Protein AF-A0A3A8YRP5-F1 (afdb_monomer)

Secondary structure (DSSP, 8-state):
--TT--PPPPPPPGGGHHHHHHHHHHHHHTTT--HHHHHHHHHHHHHTTEEE-TT----HHHHTS--SSPEEE-HHHHHHHHHHHHHHTT--EEEEE-SS-EEEEEEETTEEEEE-HHHHHHHTS-TTSSBS--TT---S-HHHHHHHHHHHSTTTT-

Foldseek 3Di:
DPPDDDDDDDDDPPLCPQLLVLCVVVLVVCPPPALLVQLVSLLVVLLFAAAEDPPDDDASSRSSDDDPGHHYHHQVRVQRNSQSSCVSNVWLKDWFADPRHIFMWTQHPLATFTARSNVCSVVVHRPRRRHPDDPPTDGPCVVVVVVSCCVRPNPRVD

Nearest PDB structures (foldseek):
  6g49-assembly1_A  TM=7.118E-01  e=5.503E-03  Pseudomonas aeruginosa PAO1
  6g4h-assembly1_A  TM=7.303E-01  e=1.863E-02  Pseudomonas aeruginosa PAO1
  8ig0-assembly2_C  TM=5.145E-01  e=1.374E-02  Homo sapiens
  3re2-assembly1_A  TM=5.986E-01  e=3.873E-02  Nematostella vectensis
  3ros-assembly1_A-2  TM=1.841E-01  e=8.292E+00  Lactobacillus acidophilus

Sequence (158 aa):
QYLDYFAVSAEMPENYQEPFDFIQPTIQAADGMTDREKVEYLNDYLCTLLAYKKGKTAGVTRTFAQHSGELQAACGSYARAFKFLCGAADIPCFTVSTDNHTWNMVYVDGQWLHVDVSLNDLTGSHSMLLQETYPNHPDRAPEQTAFLKELFVPGSTK

Mean predicted aligned error: 4.4 Å

Structure (mmCIF, N/CA/C/O backbone):
data_AF-A0A3A8YRP5-F1
#
_entry.id   AF-A0A3A8YRP5-F1
#
loop_
_atom_site.group_PDB
_atom_site.id
_atom_site.type_symbol
_atom_site.label_atom_id
_atom_site.label_alt_id
_atom_site.label_comp_id
_atom_site.label_asym_id
_atom_site.label_entity_id
_atom_site.label_seq_id
_atom_site.pdbx_PDB_ins_code
_atom_site.Cartn_x
_atom_site.Cartn_y
_atom_site.Cartn_z
_atom_site.occupancy
_atom_site.B_iso_or_equiv
_atom_site.auth_seq_id
_atom_site.auth_comp_id
_atom_site.auth_asym_id
_atom_site.auth_atom_id
_atom_site.pdbx_PDB_model_num
ATOM 1 N N . GLN A 1 1 ? 18.516 -29.007 -10.859 1.00 50.97 1 GLN A N 1
ATOM 2 C CA . GLN A 1 1 ? 17.734 -29.439 -9.682 1.00 50.97 1 GLN A CA 1
ATOM 3 C C . GLN A 1 1 ? 18.563 -29.116 -8.459 1.00 50.97 1 GLN A C 1
ATOM 5 O O . GLN A 1 1 ? 19.626 -29.698 -8.296 1.00 50.97 1 GLN A O 1
ATOM 10 N N . TYR A 1 2 ? 18.140 -28.132 -7.672 1.00 61.91 2 TYR A N 1
ATOM 11 C CA . TYR A 1 2 ? 18.758 -27.855 -6.382 1.00 61.91 2 TYR A CA 1
ATOM 12 C C . TYR A 1 2 ? 18.062 -28.752 -5.362 1.00 61.91 2 TYR A C 1
ATOM 14 O O . TYR A 1 2 ? 16.881 -28.559 -5.100 1.00 61.91 2 TYR A O 1
ATOM 22 N N . LEU A 1 3 ? 18.757 -29.791 -4.900 1.00 63.31 3 LEU A N 1
ATOM 23 C CA . LEU A 1 3 ? 18.153 -30.887 -4.134 1.00 63.31 3 LEU A CA 1
ATOM 24 C C . LEU A 1 3 ? 17.706 -30.465 -2.721 1.00 63.31 3 LEU A C 1
ATOM 26 O O . LEU A 1 3 ? 16.798 -31.088 -2.188 1.00 63.31 3 LEU A O 1
ATOM 30 N N . ASP A 1 4 ? 18.259 -29.369 -2.182 1.00 64.06 4 ASP A N 1
ATOM 31 C CA . ASP A 1 4 ? 18.128 -29.007 -0.761 1.00 64.06 4 ASP A CA 1
ATOM 32 C C . ASP A 1 4 ? 17.766 -27.528 -0.500 1.00 64.06 4 ASP A C 1
ATOM 34 O O . ASP A 1 4 ? 18.019 -27.009 0.586 1.00 64.06 4 ASP A O 1
ATOM 38 N N . TYR A 1 5 ? 17.194 -26.806 -1.471 1.00 61.59 5 TYR A N 1
ATOM 39 C CA . TYR A 1 5 ? 16.701 -25.445 -1.209 1.00 61.59 5 TYR A CA 1
ATOM 40 C C . TYR A 1 5 ? 15.243 -25.471 -0.747 1.00 61.59 5 TYR A C 1
ATOM 42 O O . TYR A 1 5 ? 14.354 -25.886 -1.487 1.00 61.59 5 TYR A O 1
ATOM 50 N N . PHE A 1 6 ? 14.999 -24.961 0.458 1.00 58.81 6 PHE A N 1
ATOM 51 C CA . PHE A 1 6 ? 13.671 -24.666 0.988 1.00 58.81 6 PHE A CA 1
ATOM 52 C C . PHE A 1 6 ? 13.609 -23.188 1.385 1.00 58.81 6 PHE A C 1
ATOM 54 O O . PHE A 1 6 ? 14.493 -22.675 2.071 1.00 58.81 6 PHE A O 1
ATOM 61 N N . ALA A 1 7 ? 12.573 -22.488 0.924 1.00 65.31 7 ALA A N 1
ATOM 62 C CA . ALA A 1 7 ? 12.255 -21.147 1.396 1.00 65.31 7 ALA A CA 1
ATOM 63 C C . ALA A 1 7 ? 11.403 -21.282 2.662 1.00 65.31 7 ALA A C 1
ATOM 65 O O . ALA A 1 7 ? 10.368 -21.945 2.644 1.00 65.31 7 ALA A O 1
ATOM 66 N N . VAL A 1 8 ? 11.853 -20.683 3.763 1.00 59.06 8 VAL A N 1
ATOM 67 C CA . VAL A 1 8 ? 11.116 -20.668 5.031 1.00 59.06 8 VAL A CA 1
ATOM 68 C C . VAL A 1 8 ? 10.359 -19.347 5.119 1.00 59.06 8 VAL A C 1
ATOM 70 O O . VAL A 1 8 ? 10.954 -18.284 4.933 1.00 59.06 8 VAL A O 1
ATOM 73 N N . SER A 1 9 ? 9.057 -19.396 5.398 1.00 58.81 9 SER A N 1
ATOM 74 C CA . SER A 1 9 ? 8.303 -18.201 5.775 1.00 58.81 9 SER A CA 1
ATOM 75 C C . SER A 1 9 ? 8.800 -17.724 7.137 1.00 58.81 9 SER A C 1
ATOM 77 O O . SER A 1 9 ? 8.774 -18.490 8.100 1.00 58.81 9 SER A O 1
ATOM 79 N N . ALA A 1 10 ? 9.255 -16.477 7.235 1.00 65.44 10 ALA A N 1
ATOM 80 C CA . ALA A 1 10 ? 9.517 -15.884 8.540 1.00 65.44 10 ALA A CA 1
ATOM 81 C C . ALA A 1 10 ? 8.189 -15.783 9.306 1.00 65.44 10 ALA A C 1
ATOM 83 O O . ALA A 1 10 ? 7.212 -15.264 8.763 1.00 65.44 10 ALA A O 1
ATOM 84 N N . GLU A 1 11 ? 8.152 -16.286 10.540 1.00 66.94 11 GLU A N 1
ATOM 85 C CA . GLU A 1 11 ? 7.021 -16.049 11.437 1.00 66.94 11 GLU A CA 1
ATOM 86 C C . GLU A 1 11 ? 6.823 -14.542 11.629 1.00 66.94 11 GLU A C 1
ATOM 88 O O . GLU A 1 11 ? 7.786 -13.762 11.636 1.00 66.94 11 GLU A O 1
ATOM 93 N N . MET A 1 12 ? 5.562 -14.124 11.762 1.00 70.75 12 MET A N 1
ATOM 94 C CA . MET A 1 12 ? 5.248 -12.743 12.100 1.00 70.75 12 MET A CA 1
ATOM 95 C C . MET A 1 12 ? 5.932 -12.406 13.436 1.00 70.75 12 MET A C 1
ATOM 97 O O . MET A 1 12 ? 5.730 -13.130 14.410 1.00 70.75 12 MET A O 1
ATOM 101 N N . PRO A 1 13 ? 6.736 -11.330 13.511 1.00 76.56 13 PRO A N 1
ATOM 102 C CA . PRO A 1 13 ? 7.362 -10.929 14.765 1.00 76.56 13 PRO A CA 1
ATOM 103 C C . PRO A 1 13 ? 6.318 -10.728 15.874 1.00 76.56 13 PRO A C 1
ATOM 105 O O . PRO A 1 13 ? 5.270 -10.140 15.615 1.00 76.56 13 PRO A O 1
ATOM 108 N N . GLU A 1 14 ? 6.607 -11.143 17.114 1.00 70.06 14 GLU A N 1
ATOM 109 C CA . GLU A 1 14 ? 5.658 -11.032 18.244 1.00 70.06 14 GLU A CA 1
ATOM 110 C C . GLU A 1 14 ? 5.103 -9.607 18.424 1.00 70.06 14 GLU A C 1
ATOM 112 O O . GLU A 1 14 ? 3.933 -9.415 18.747 1.00 70.06 14 GLU A O 1
ATOM 117 N N . ASN A 1 15 ? 5.910 -8.580 18.138 1.00 82.38 15 ASN A N 1
ATOM 118 C CA . ASN A 1 15 ? 5.500 -7.179 18.246 1.00 82.38 15 ASN A CA 1
ATOM 119 C C . ASN A 1 15 ? 4.488 -6.726 17.176 1.00 82.38 15 ASN A C 1
ATOM 121 O O . ASN A 1 15 ? 4.093 -5.560 17.184 1.00 82.38 15 ASN A O 1
ATOM 125 N N . TYR A 1 16 ? 4.109 -7.588 16.229 1.00 88.19 16 TYR A N 1
ATOM 126 C CA . TYR A 1 16 ? 3.099 -7.304 15.206 1.00 88.19 16 TYR A CA 1
ATOM 127 C C . TYR A 1 16 ? 1.724 -7.890 15.539 1.00 88.19 16 TYR A C 1
ATOM 129 O O . TYR A 1 16 ? 0.769 -7.541 14.850 1.00 88.19 16 TYR A O 1
ATOM 137 N N . GLN A 1 17 ? 1.591 -8.676 16.614 1.00 92.06 17 GLN A N 1
ATOM 138 C CA . GLN A 1 17 ? 0.294 -9.216 17.025 1.00 92.06 17 GLN A CA 1
ATOM 139 C C . GLN A 1 17 ? -0.702 -8.107 17.394 1.00 92.06 17 GLN A C 1
ATOM 141 O O . GLN A 1 17 ? -1.792 -8.067 16.841 1.00 92.06 17 GLN A O 1
ATOM 146 N N . GLU A 1 18 ? -0.316 -7.152 18.248 1.00 94.50 18 GLU A N 1
ATOM 147 C CA . GLU A 1 18 ? -1.205 -6.045 18.641 1.00 94.50 18 GLU A CA 1
ATOM 148 C C . GLU A 1 18 ? -1.661 -5.187 17.438 1.00 94.50 18 GLU A C 1
ATOM 150 O O . GLU A 1 18 ? -2.863 -4.951 17.299 1.00 94.50 18 GLU A O 1
ATOM 155 N N . PRO A 1 19 ? -0.766 -4.756 16.519 1.00 96.12 19 PRO A N 1
ATOM 156 C CA . PRO A 1 19 ? -1.172 -4.112 15.268 1.00 96.12 19 PRO A CA 1
ATOM 157 C C . PRO A 1 19 ? -2.097 -4.957 14.403 1.00 96.12 19 PRO A C 1
ATOM 159 O O . PRO A 1 19 ? -3.019 -4.418 13.798 1.00 96.12 19 PRO A O 1
ATOM 162 N N . PHE A 1 20 ? -1.830 -6.262 14.310 1.00 95.69 20 PHE A N 1
ATOM 163 C CA . PHE A 1 20 ? -2.633 -7.183 13.517 1.00 95.69 20 PHE A CA 1
ATOM 164 C C . PHE A 1 20 ? -4.051 -7.296 14.078 1.00 95.69 20 PHE A C 1
ATOM 166 O O . PHE A 1 20 ? -5.010 -7.185 13.318 1.00 95.69 20 PHE A O 1
ATOM 173 N N . ASP A 1 21 ? -4.181 -7.431 15.399 1.00 96.12 21 ASP A N 1
ATOM 174 C CA . ASP A 1 21 ? -5.461 -7.469 16.107 1.00 96.12 21 ASP A CA 1
ATOM 175 C C . ASP A 1 21 ? -6.230 -6.152 15.931 1.00 96.12 21 ASP A C 1
ATOM 177 O O . ASP A 1 21 ? -7.434 -6.157 15.671 1.00 96.12 21 ASP A O 1
ATOM 181 N N . PHE A 1 22 ? -5.530 -5.013 16.007 1.00 97.44 22 PHE A N 1
ATOM 182 C CA . PHE A 1 22 ? -6.122 -3.685 15.827 1.00 97.44 22 PHE A CA 1
ATOM 183 C C . PHE A 1 22 ? -6.773 -3.505 14.450 1.00 97.44 22 PHE A C 1
ATOM 185 O O . PHE A 1 22 ? -7.842 -2.901 14.359 1.00 97.44 22 PHE A O 1
ATOM 192 N N . ILE A 1 23 ? -6.150 -4.016 13.382 1.00 97.88 23 ILE A N 1
ATOM 193 C CA . ILE A 1 23 ? -6.673 -3.862 12.016 1.00 97.88 23 ILE A CA 1
ATOM 194 C C . ILE A 1 23 ? -7.746 -4.893 11.652 1.00 97.88 23 ILE A C 1
ATOM 196 O O . ILE A 1 23 ? -8.394 -4.715 10.623 1.00 97.88 23 ILE A O 1
ATOM 200 N N . GLN A 1 24 ? -7.979 -5.938 12.461 1.00 98.06 24 GLN A N 1
ATOM 201 C CA . GLN A 1 24 ? -8.934 -7.005 12.117 1.00 98.06 24 GLN A CA 1
ATOM 202 C C . GLN A 1 24 ? -10.328 -6.496 11.723 1.00 98.06 24 GLN A C 1
ATOM 204 O O . GLN A 1 24 ? -10.839 -6.975 10.713 1.00 98.06 24 GLN A O 1
ATOM 209 N N . PRO A 1 25 ? -10.948 -5.518 12.415 1.00 98.25 25 PRO A N 1
ATOM 210 C CA . PRO A 1 25 ? -12.256 -5.009 12.003 1.00 98.25 25 PRO A CA 1
ATOM 211 C C . PRO A 1 25 ? -12.235 -4.368 10.610 1.00 98.25 25 PRO A C 1
ATOM 213 O O . PRO A 1 25 ? -13.183 -4.527 9.847 1.00 98.25 25 PRO A O 1
ATOM 216 N N . THR A 1 26 ? -11.149 -3.671 10.261 1.00 98.12 26 THR A N 1
ATOM 217 C CA . THR A 1 26 ? -10.952 -3.093 8.925 1.00 98.12 26 THR A CA 1
ATOM 218 C C . THR A 1 26 ? -10.771 -4.189 7.879 1.00 98.12 26 THR A C 1
ATOM 220 O O . THR A 1 26 ? -11.369 -4.115 6.812 1.00 98.12 26 THR A O 1
ATOM 223 N N . ILE A 1 27 ? -9.985 -5.226 8.182 1.00 98.12 27 ILE A N 1
ATOM 224 C CA . ILE A 1 27 ? -9.784 -6.360 7.269 1.00 98.12 27 ILE A CA 1
ATOM 225 C C . ILE A 1 27 ? -11.105 -7.104 7.027 1.00 98.12 27 ILE A C 1
ATOM 227 O O . ILE A 1 27 ? -11.457 -7.348 5.881 1.00 98.12 27 ILE A O 1
ATOM 231 N N . GLN A 1 28 ? -11.888 -7.357 8.077 1.00 97.81 28 GLN A N 1
ATOM 232 C CA . GLN A 1 28 ? -13.211 -7.985 7.980 1.00 97.81 28 GLN A CA 1
ATOM 233 C C . GLN A 1 28 ? -14.223 -7.119 7.220 1.00 97.81 28 GLN A C 1
ATOM 235 O O . GLN A 1 28 ? -15.064 -7.633 6.491 1.00 97.81 28 GLN A O 1
ATOM 240 N N . ALA A 1 29 ? -14.158 -5.791 7.354 1.00 97.81 29 ALA A N 1
ATOM 241 C CA . ALA A 1 29 ? -15.019 -4.889 6.586 1.00 97.81 29 ALA A CA 1
ATOM 242 C C . ALA A 1 29 ? -14.742 -4.947 5.073 1.00 97.81 29 ALA A C 1
ATOM 244 O O . ALA A 1 29 ? -15.617 -4.599 4.281 1.00 97.81 29 ALA A O 1
ATOM 245 N N . ALA A 1 30 ? -13.548 -5.398 4.684 1.00 96.38 30 ALA A N 1
ATOM 246 C CA . ALA A 1 30 ? -13.159 -5.638 3.304 1.00 96.38 30 ALA A CA 1
ATOM 247 C C . ALA A 1 30 ? -13.498 -7.063 2.808 1.00 96.38 30 ALA A C 1
ATOM 249 O O . ALA A 1 30 ? -13.187 -7.411 1.664 1.00 96.38 30 ALA A O 1
ATOM 250 N N . ASP A 1 31 ? -14.158 -7.893 3.625 1.00 94.06 31 ASP A N 1
ATOM 251 C CA . ASP A 1 31 ? -14.605 -9.221 3.208 1.00 94.06 31 ASP A CA 1
ATOM 252 C C . ASP A 1 31 ? -15.638 -9.124 2.075 1.00 94.06 31 ASP A C 1
ATOM 254 O O . ASP A 1 31 ? -16.609 -8.370 2.129 1.00 94.06 31 ASP A O 1
ATOM 258 N N . GLY A 1 32 ? -15.432 -9.920 1.025 1.00 94.38 32 GLY A N 1
ATOM 259 C CA . GLY A 1 32 ? -16.287 -9.926 -0.166 1.00 94.38 32 GLY A CA 1
ATOM 260 C C . GLY A 1 32 ? -15.971 -8.837 -1.196 1.00 94.38 32 GLY A C 1
ATOM 261 O O . GLY A 1 32 ? -16.530 -8.891 -2.290 1.00 94.38 32 GLY A O 1
ATOM 262 N N . MET A 1 33 ? -15.058 -7.907 -0.894 1.00 98.06 33 MET A N 1
ATOM 263 C CA . MET A 1 33 ? -14.490 -6.992 -1.886 1.00 98.06 33 MET A CA 1
ATOM 264 C C . MET A 1 33 ? -13.540 -7.733 -2.836 1.00 98.06 33 MET A C 1
ATOM 266 O O . MET A 1 33 ? -12.834 -8.667 -2.441 1.00 98.06 33 MET A O 1
ATOM 270 N N . THR A 1 34 ? -13.483 -7.284 -4.087 1.00 98.25 34 THR A N 1
ATOM 271 C CA . THR A 1 34 ? -12.422 -7.651 -5.034 1.00 98.25 34 THR A CA 1
ATOM 272 C C . THR A 1 34 ? -11.069 -7.109 -4.570 1.00 98.25 34 THR A C 1
ATOM 274 O O . THR A 1 34 ? -11.009 -6.131 -3.829 1.00 98.25 34 THR A O 1
ATOM 277 N N . ASP A 1 35 ? -9.956 -7.688 -5.030 1.00 98.12 35 ASP A N 1
ATOM 278 C CA . ASP A 1 35 ? -8.615 -7.224 -4.632 1.00 98.12 35 ASP A CA 1
ATOM 279 C C . ASP A 1 35 ? -8.378 -5.740 -4.959 1.00 98.12 35 ASP A C 1
ATOM 281 O O . ASP A 1 35 ? -7.726 -5.027 -4.196 1.00 98.12 35 ASP A O 1
ATOM 285 N N . ARG A 1 36 ? -8.970 -5.249 -6.055 1.00 98.50 36 ARG A N 1
ATOM 286 C CA . ARG A 1 36 ? -8.988 -3.826 -6.411 1.00 98.50 36 ARG A CA 1
ATOM 287 C C . ARG A 1 36 ? -9.697 -2.985 -5.354 1.00 98.50 36 ARG A C 1
ATOM 289 O O . ARG A 1 36 ? -9.096 -2.058 -4.820 1.00 98.50 36 ARG A O 1
ATOM 296 N N . GLU A 1 37 ? -10.936 -3.336 -5.024 1.00 98.56 37 GLU A N 1
ATOM 297 C CA . GLU A 1 37 ? -11.730 -2.633 -4.010 1.00 98.56 37 GLU A CA 1
ATOM 298 C C . GLU A 1 37 ? -11.050 -2.674 -2.635 1.00 98.56 37 GLU A C 1
ATOM 300 O O . GLU A 1 37 ? -11.024 -1.665 -1.935 1.00 98.56 37 GLU A O 1
ATOM 305 N N . LYS A 1 38 ? -10.415 -3.798 -2.273 1.00 98.69 38 LYS A N 1
ATOM 306 C CA . LYS A 1 38 ? -9.617 -3.896 -1.045 1.00 98.69 38 LYS A CA 1
ATOM 307 C C . LYS A 1 38 ? -8.456 -2.903 -1.049 1.00 98.69 38 LYS A C 1
ATOM 309 O O . LYS A 1 38 ? -8.256 -2.206 -0.061 1.00 98.69 38 LYS A O 1
ATOM 314 N N . VAL A 1 39 ? -7.681 -2.814 -2.135 1.00 98.69 39 VAL A N 1
ATOM 315 C CA . VAL A 1 39 ? -6.562 -1.857 -2.231 1.00 98.69 39 VAL A CA 1
ATOM 316 C C . VAL A 1 39 ? -7.047 -0.414 -2.091 1.00 98.69 39 VAL A C 1
ATOM 318 O O . VAL A 1 39 ? -6.430 0.359 -1.356 1.00 98.69 39 VAL A O 1
ATOM 321 N N . GLU A 1 40 ? -8.145 -0.060 -2.759 1.00 98.62 40 GLU A N 1
ATOM 322 C CA . GLU A 1 40 ? -8.747 1.275 -2.680 1.00 98.62 40 GLU A CA 1
ATOM 323 C C . GLU A 1 40 ? -9.217 1.584 -1.249 1.00 98.62 40 GLU A C 1
ATOM 325 O O . GLU A 1 40 ? -8.821 2.594 -0.663 1.00 98.62 40 GLU A O 1
ATOM 330 N N . TYR A 1 41 ? -9.953 0.658 -0.633 1.00 98.69 41 TYR A N 1
ATOM 331 C CA . TYR A 1 41 ? -10.433 0.781 0.741 1.00 98.69 41 TYR A CA 1
ATOM 332 C C . TYR A 1 41 ? -9.294 0.915 1.763 1.00 98.69 41 TYR A C 1
ATOM 334 O O . TYR A 1 41 ? -9.344 1.767 2.651 1.00 98.69 41 TYR A O 1
ATOM 342 N N . LEU A 1 42 ? -8.238 0.103 1.640 1.00 98.75 42 LEU A N 1
ATOM 343 C CA . LEU A 1 42 ? -7.094 0.125 2.555 1.00 98.75 42 LEU A CA 1
ATOM 344 C C . LEU A 1 42 ? -6.224 1.379 2.382 1.00 98.75 42 LEU A C 1
ATOM 346 O O . LEU A 1 42 ? -5.659 1.862 3.367 1.00 98.75 42 LEU A O 1
ATOM 350 N N . ASN A 1 43 ? -6.116 1.912 1.158 1.00 98.69 43 ASN A N 1
ATOM 351 C CA . ASN A 1 43 ? -5.493 3.213 0.903 1.00 98.69 43 ASN A CA 1
ATOM 352 C C . ASN A 1 43 ? -6.234 4.302 1.684 1.00 98.69 43 ASN A C 1
ATOM 354 O O . ASN A 1 43 ? -5.617 5.022 2.469 1.00 98.69 43 ASN A O 1
ATOM 358 N N . ASP A 1 44 ? -7.554 4.370 1.513 1.00 98.50 44 ASP A N 1
ATOM 359 C CA . ASP A 1 44 ? -8.385 5.400 2.135 1.00 98.50 44 ASP A CA 1
ATOM 360 C C . ASP A 1 44 ? -8.389 5.275 3.655 1.00 98.50 44 ASP A C 1
ATOM 362 O O . ASP A 1 44 ? -8.201 6.267 4.358 1.00 98.50 44 ASP A O 1
ATOM 366 N N . TYR A 1 45 ? -8.497 4.048 4.172 1.00 98.50 45 TYR A N 1
ATOM 367 C CA . TYR A 1 45 ? -8.369 3.771 5.599 1.00 98.50 45 TYR A CA 1
ATOM 368 C C . TYR A 1 45 ? -7.050 4.307 6.167 1.00 98.50 45 TYR A C 1
ATOM 370 O O . TYR A 1 45 ? -7.052 4.983 7.196 1.00 98.50 45 TYR A O 1
ATOM 378 N N . LEU A 1 46 ? -5.919 4.060 5.500 1.00 98.44 46 LEU A N 1
ATOM 379 C CA . LEU A 1 46 ? -4.624 4.530 5.985 1.00 98.44 46 LEU A CA 1
ATOM 380 C C . LEU A 1 46 ? -4.511 6.065 5.970 1.00 98.44 46 LEU A C 1
ATOM 382 O O . LEU A 1 46 ? -3.922 6.624 6.899 1.00 98.44 46 LEU A O 1
ATOM 386 N N . CYS A 1 47 ? -5.115 6.743 4.989 1.00 98.06 47 CYS A N 1
ATOM 387 C CA . CYS A 1 47 ? -5.214 8.208 4.961 1.00 98.06 47 CYS A CA 1
ATOM 388 C C . CYS A 1 47 ? -6.040 8.774 6.131 1.00 98.06 47 CYS A C 1
ATOM 390 O O . CYS A 1 47 ? -5.850 9.923 6.499 1.00 98.06 47 CYS A O 1
ATOM 392 N N . THR A 1 48 ? -6.906 7.984 6.778 1.00 97.50 48 THR A N 1
ATOM 393 C CA . THR A 1 48 ? -7.601 8.436 8.003 1.00 97.50 48 THR A CA 1
ATOM 394 C C . THR A 1 48 ? -6.740 8.358 9.268 1.00 97.50 48 THR A C 1
ATOM 396 O O . THR A 1 48 ? -7.085 8.941 10.296 1.00 97.50 48 THR A O 1
ATOM 399 N N . LEU A 1 49 ? -5.629 7.613 9.228 1.00 97.88 49 LEU A N 1
ATOM 400 C CA . LEU A 1 49 ? -4.756 7.385 10.384 1.00 97.88 49 LEU A CA 1
ATOM 401 C C . LEU A 1 49 ? -3.490 8.238 10.358 1.00 97.88 49 LEU A C 1
ATOM 403 O O . LEU A 1 49 ? -2.881 8.470 11.408 1.00 97.88 49 LEU A O 1
ATOM 407 N N . LEU A 1 50 ? -3.049 8.654 9.174 1.00 98.12 50 LEU A N 1
ATOM 408 C CA . LEU A 1 50 ? -1.784 9.339 8.962 1.00 98.12 50 LEU A CA 1
ATOM 409 C C . LEU A 1 50 ? -1.999 10.653 8.213 1.00 98.12 50 LEU A C 1
ATOM 411 O O . LEU A 1 50 ? -2.853 10.732 7.346 1.00 98.12 50 LEU A O 1
ATOM 415 N N . ALA A 1 51 ? -1.148 11.635 8.507 1.00 98.19 51 ALA A N 1
ATOM 416 C CA . ALA A 1 51 ? -1.066 12.891 7.769 1.00 98.19 51 ALA A CA 1
ATOM 417 C C . ALA A 1 51 ? 0.343 13.082 7.205 1.00 98.19 51 ALA A C 1
ATOM 419 O O . ALA A 1 51 ? 1.335 13.081 7.959 1.00 98.19 51 ALA A O 1
ATOM 420 N N . TYR A 1 52 ? 0.457 13.293 5.894 1.00 97.75 52 TYR A N 1
ATOM 421 C CA . TYR A 1 52 ? 1.762 13.353 5.257 1.00 97.75 52 TYR A CA 1
ATOM 422 C C . TYR A 1 52 ? 2.582 14.539 5.770 1.00 97.75 52 TYR A C 1
ATOM 424 O O . TYR A 1 52 ? 2.204 15.711 5.688 1.00 97.75 52 TYR A O 1
ATOM 432 N N . LYS A 1 53 ? 3.781 14.240 6.273 1.00 97.06 53 LYS A N 1
ATOM 433 C CA . LYS A 1 53 ? 4.759 15.241 6.689 1.00 97.06 53 LYS A CA 1
ATOM 434 C C . LYS A 1 53 ? 6.180 14.734 6.517 1.00 97.06 53 LYS A C 1
ATOM 436 O O . LYS A 1 53 ? 6.637 13.815 7.200 1.00 97.06 53 LYS A O 1
ATOM 441 N N . LYS A 1 54 ? 6.925 15.416 5.645 1.00 94.44 54 LYS A N 1
ATOM 442 C CA . LYS A 1 54 ? 8.335 15.121 5.371 1.00 94.44 54 LYS A CA 1
ATOM 443 C C . LYS A 1 54 ? 9.161 15.066 6.665 1.00 94.44 54 LYS A C 1
ATOM 445 O O . LYS A 1 54 ? 9.051 15.935 7.529 1.00 94.44 54 LYS A O 1
ATOM 450 N N . GLY A 1 55 ? 10.007 14.042 6.780 1.00 94.19 55 GLY A N 1
ATOM 451 C CA . GLY A 1 55 ? 10.916 13.849 7.916 1.00 94.19 55 GLY A CA 1
ATOM 452 C C . GLY A 1 55 ? 10.252 13.372 9.212 1.00 94.19 55 GLY A C 1
ATOM 453 O O . GLY A 1 55 ? 10.922 13.312 10.242 1.00 94.19 55 GLY A O 1
ATOM 454 N N . LYS A 1 56 ? 8.954 13.046 9.197 1.00 96.12 56 LYS A N 1
ATOM 455 C CA . LYS A 1 56 ? 8.271 12.392 10.319 1.00 96.12 56 LYS A CA 1
ATOM 456 C C . LYS A 1 56 ? 8.140 10.893 10.078 1.00 96.12 56 LYS A C 1
ATOM 458 O O . LYS A 1 56 ? 8.126 10.441 8.939 1.00 96.12 56 LYS A O 1
ATOM 463 N N . THR A 1 57 ? 8.033 10.129 11.158 1.00 95.19 57 THR A N 1
ATOM 464 C CA . THR A 1 57 ? 7.971 8.667 11.096 1.00 95.19 57 THR A CA 1
ATOM 465 C C . THR A 1 57 ? 6.902 8.152 12.046 1.00 95.19 57 THR A C 1
ATOM 467 O O . THR A 1 57 ? 6.868 8.539 13.215 1.00 95.19 57 THR A O 1
ATOM 470 N N . ALA A 1 58 ? 6.078 7.233 11.554 1.00 95.06 58 ALA A N 1
ATOM 471 C CA . ALA A 1 58 ? 5.166 6.423 12.346 1.00 95.06 58 ALA A CA 1
ATOM 472 C C . ALA A 1 58 ? 5.380 4.953 11.957 1.00 95.06 58 ALA A C 1
ATOM 474 O O . ALA A 1 58 ? 5.177 4.562 10.814 1.00 95.06 58 ALA A O 1
ATOM 475 N N . GLY A 1 59 ? 5.871 4.137 12.892 1.00 93.81 59 GLY A N 1
ATOM 476 C CA . GLY A 1 59 ? 6.002 2.697 12.660 1.00 93.81 59 GLY A CA 1
ATOM 477 C C . GLY A 1 59 ? 4.636 2.008 12.614 1.00 93.81 59 GLY A C 1
ATOM 478 O O . GLY A 1 59 ? 3.650 2.571 13.088 1.00 93.81 59 GLY A O 1
ATOM 479 N N . VAL A 1 60 ? 4.592 0.773 12.107 1.00 94.75 60 VAL A N 1
ATOM 480 C CA . VAL A 1 60 ? 3.383 -0.077 12.071 1.00 94.75 60 VAL A CA 1
ATOM 481 C C . VAL A 1 60 ? 2.728 -0.159 13.454 1.00 94.75 60 VAL A C 1
ATOM 483 O O . VAL A 1 60 ? 1.545 0.131 13.585 1.00 94.75 60 VAL A O 1
ATOM 486 N N . THR A 1 61 ? 3.524 -0.408 14.500 1.00 94.25 61 THR A N 1
ATOM 487 C CA . THR A 1 61 ? 3.051 -0.503 15.893 1.00 94.25 61 THR A CA 1
ATOM 488 C C . THR A 1 61 ? 2.401 0.764 16.428 1.00 94.25 61 THR A C 1
ATOM 490 O O . THR A 1 61 ? 1.503 0.694 17.253 1.00 94.25 61 THR A O 1
ATOM 493 N N . ARG A 1 62 ? 2.843 1.937 15.966 1.00 95.38 62 ARG A N 1
ATOM 494 C CA . ARG A 1 62 ? 2.257 3.220 16.367 1.00 95.38 62 ARG A CA 1
ATOM 495 C C . ARG A 1 62 ? 1.050 3.586 15.505 1.00 95.38 62 ARG A C 1
ATOM 497 O O . ARG A 1 62 ? 0.133 4.224 16.000 1.00 95.38 62 ARG A O 1
ATOM 504 N N . THR A 1 63 ? 1.092 3.227 14.223 1.00 96.88 63 THR A N 1
ATOM 505 C CA . THR A 1 63 ? 0.041 3.531 13.242 1.00 96.88 63 THR A CA 1
ATOM 506 C C . THR A 1 63 ? -1.240 2.771 13.565 1.00 96.88 63 THR A C 1
ATOM 508 O O . THR A 1 63 ? -2.311 3.371 13.585 1.00 96.88 63 THR A O 1
ATOM 511 N N . PHE A 1 64 ? -1.110 1.481 13.879 1.00 97.50 64 PHE A N 1
ATOM 512 C CA . PHE A 1 64 ? -2.216 0.579 14.200 1.00 97.50 64 PHE A CA 1
ATOM 513 C C . PHE A 1 64 ? -2.339 0.378 15.710 1.00 97.50 64 PHE A C 1
ATOM 515 O O . PHE A 1 64 ? -2.241 -0.727 16.234 1.00 97.50 64 PHE A O 1
ATOM 522 N N . ALA A 1 65 ? -2.499 1.494 16.409 1.00 96.00 65 ALA A N 1
ATOM 523 C CA . ALA A 1 65 ? -2.803 1.552 17.827 1.00 96.00 65 ALA A CA 1
ATOM 524 C C . ALA A 1 65 ? -3.793 2.695 18.062 1.00 96.00 65 ALA A C 1
ATOM 526 O O . ALA A 1 65 ? -3.955 3.573 17.217 1.00 96.00 65 ALA A O 1
ATOM 527 N N . GLN A 1 66 ? -4.447 2.712 19.221 1.00 93.31 66 GLN A N 1
ATOM 528 C CA .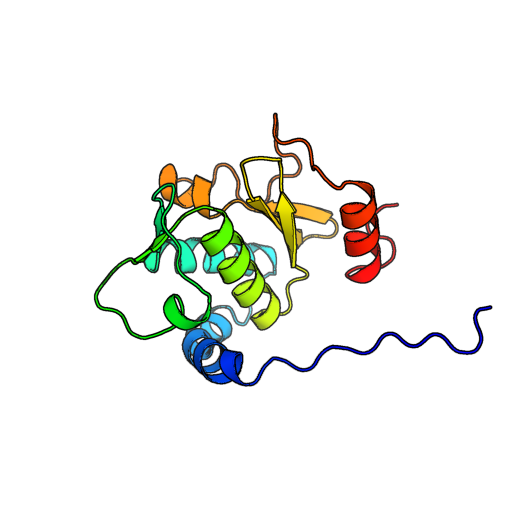 GLN A 1 66 ? -5.360 3.799 19.572 1.00 93.31 66 GLN A CA 1
ATOM 529 C C . GLN A 1 66 ? -4.607 5.138 19.669 1.00 93.31 66 GLN A C 1
ATOM 531 O O . GLN A 1 66 ? -3.653 5.276 20.439 1.00 93.31 66 GLN A O 1
ATOM 536 N N . HIS A 1 67 ? -5.056 6.140 18.913 1.00 92.88 67 HIS A N 1
ATOM 537 C CA . HIS A 1 67 ? -4.566 7.518 18.967 1.00 92.88 67 HIS A CA 1
ATOM 538 C C . HIS A 1 67 ? -5.702 8.505 18.665 1.00 92.88 67 HIS A C 1
ATOM 540 O O . HIS A 1 67 ? -6.707 8.160 18.054 1.00 92.88 67 HIS A O 1
ATOM 546 N N . SER A 1 68 ? -5.588 9.734 19.176 1.00 85.00 68 SER A N 1
ATOM 547 C CA . SER A 1 68 ? -6.678 10.723 1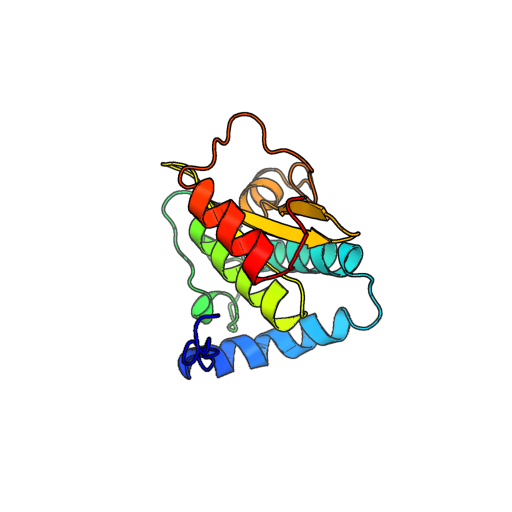9.171 1.00 85.00 68 SER A CA 1
ATOM 548 C C . SER A 1 68 ? -6.752 11.576 17.894 1.00 85.00 68 SER A C 1
ATOM 550 O O . SER A 1 68 ? -7.323 12.664 17.926 1.00 85.00 68 SER A O 1
ATOM 552 N N . GLY A 1 69 ? -6.125 11.136 16.801 1.00 92.88 69 GLY A N 1
ATOM 553 C CA . GLY A 1 69 ? -6.068 11.846 15.524 1.00 92.88 69 GLY A CA 1
ATOM 554 C C . GLY A 1 69 ? -4.874 11.415 14.673 1.00 92.88 69 GLY A C 1
ATOM 555 O O . GLY A 1 69 ? -4.013 10.670 15.135 1.00 92.88 69 GLY A O 1
ATOM 556 N N . GLU A 1 70 ? -4.799 11.930 13.448 1.00 95.62 70 GLU A N 1
ATOM 557 C CA . GLU A 1 70 ? -3.788 11.532 12.466 1.00 95.62 70 GLU A CA 1
ATOM 558 C C . GLU A 1 70 ? -2.344 11.690 12.969 1.00 95.62 70 GLU A C 1
ATOM 560 O O . GLU A 1 70 ? -1.935 12.703 13.554 1.00 95.62 70 GLU A O 1
ATOM 565 N N . LEU A 1 71 ? -1.520 10.686 12.680 1.00 97.25 71 LEU A N 1
ATOM 566 C CA . LEU A 1 71 ? -0.099 10.720 12.984 1.00 97.25 71 LEU A CA 1
ATOM 567 C C . LEU A 1 71 ? 0.688 11.312 11.817 1.00 97.25 71 LEU A C 1
ATOM 569 O O . LEU A 1 71 ? 0.622 10.842 10.687 1.00 97.25 71 LEU A O 1
ATOM 573 N N . GLN A 1 72 ? 1.542 12.290 12.110 1.00 97.50 72 GLN A N 1
ATOM 574 C CA . GLN A 1 72 ? 2.448 12.835 11.101 1.00 97.50 72 GLN A CA 1
ATOM 575 C C . GLN A 1 72 ? 3.476 11.789 10.656 1.00 97.50 72 GLN A C 1
ATOM 577 O O . GLN A 1 72 ? 4.224 11.267 11.491 1.00 97.50 72 GLN A O 1
ATOM 582 N N . ALA A 1 73 ? 3.566 11.538 9.351 1.00 97.19 73 ALA A N 1
ATOM 583 C CA . ALA A 1 73 ? 4.412 10.483 8.805 1.00 97.19 73 ALA A CA 1
ATOM 584 C C . ALA A 1 73 ? 4.923 10.801 7.386 1.00 97.19 73 ALA A C 1
ATOM 586 O O . ALA A 1 73 ? 4.271 11.496 6.617 1.00 97.19 73 ALA A O 1
ATOM 587 N N . ALA A 1 74 ? 6.107 10.304 7.029 1.00 97.44 74 ALA A N 1
ATOM 588 C CA . ALA A 1 74 ? 6.677 10.404 5.683 1.00 97.44 74 ALA A CA 1
ATOM 589 C C . ALA A 1 74 ? 6.459 9.108 4.884 1.00 97.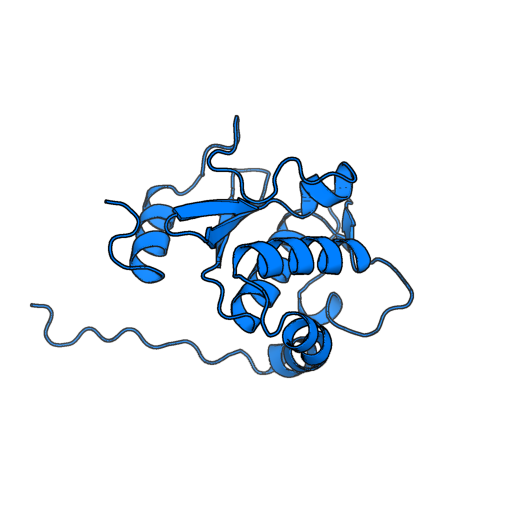44 74 ALA A C 1
ATOM 591 O O . ALA A 1 74 ? 6.071 8.082 5.447 1.00 97.44 74 ALA A O 1
ATOM 592 N N . CYS A 1 75 ? 6.780 9.133 3.588 1.00 97.06 75 CYS A N 1
ATOM 593 C CA . CYS A 1 75 ? 6.504 8.064 2.620 1.00 97.06 75 CYS A CA 1
ATOM 594 C C . CYS A 1 75 ? 6.899 6.651 3.083 1.00 97.06 75 CYS A C 1
ATOM 596 O O . CYS A 1 75 ? 6.099 5.726 2.992 1.00 97.06 75 CYS A O 1
ATOM 598 N N . GLY A 1 76 ? 8.069 6.480 3.706 1.00 97.25 76 GLY A N 1
ATOM 599 C CA . GLY A 1 76 ? 8.493 5.175 4.226 1.00 97.25 76 GLY A CA 1
ATOM 600 C C . GLY A 1 76 ? 7.596 4.596 5.333 1.00 97.25 76 GLY A C 1
ATOM 601 O O . GLY A 1 76 ? 7.544 3.380 5.493 1.00 97.25 76 GLY A O 1
ATOM 602 N N . SER A 1 77 ? 6.886 5.435 6.094 1.00 98.12 77 SER A N 1
ATOM 603 C CA . SER A 1 77 ? 5.907 4.981 7.097 1.00 98.12 77 SER A CA 1
ATOM 604 C C . SER A 1 77 ? 4.624 4.492 6.431 1.00 98.12 77 SER A C 1
ATOM 606 O O . SER A 1 77 ? 4.181 3.386 6.731 1.00 98.12 77 SER A O 1
ATOM 608 N N . TYR A 1 78 ? 4.102 5.258 5.465 1.00 98.62 78 TYR A N 1
ATOM 609 C CA . TYR A 1 78 ? 2.956 4.850 4.646 1.00 98.62 78 TYR A CA 1
ATOM 610 C C . TYR A 1 78 ? 3.246 3.537 3.928 1.00 98.62 78 TYR A C 1
ATOM 612 O O . TYR A 1 78 ? 2.471 2.598 4.048 1.00 98.62 78 TYR A O 1
ATOM 620 N N . ALA A 1 79 ? 4.403 3.422 3.269 1.00 98.50 79 ALA A N 1
ATOM 621 C CA . ALA A 1 79 ? 4.724 2.239 2.481 1.00 98.50 79 ALA A CA 1
ATOM 622 C C . ALA A 1 79 ? 4.822 0.955 3.325 1.00 98.50 79 ALA A C 1
ATOM 624 O O . ALA A 1 79 ? 4.462 -0.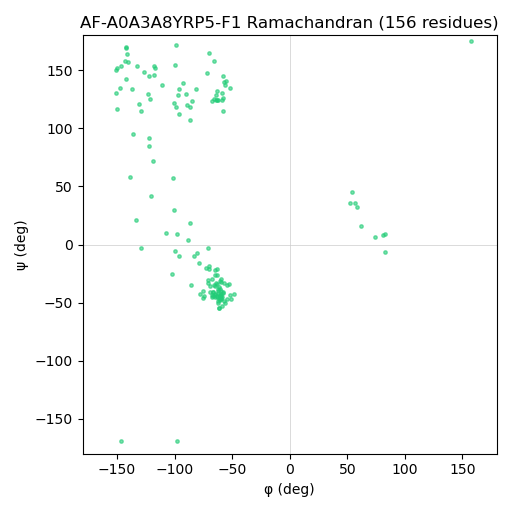137 2.878 1.00 98.50 79 ALA A O 1
ATOM 625 N N . ARG A 1 80 ? 5.303 1.076 4.570 1.00 97.69 80 ARG A N 1
ATOM 626 C CA . ARG A 1 80 ? 5.369 -0.040 5.526 1.00 97.69 80 ARG A CA 1
ATOM 627 C C . ARG A 1 80 ? 3.996 -0.386 6.095 1.00 97.69 80 ARG A C 1
ATOM 629 O O . ARG A 1 80 ? 3.671 -1.566 6.173 1.00 97.69 80 ARG A O 1
ATOM 636 N N . ALA A 1 81 ? 3.211 0.619 6.482 1.00 98.31 81 ALA A N 1
ATOM 637 C CA . ALA A 1 81 ? 1.864 0.426 7.011 1.00 98.31 81 ALA A CA 1
ATOM 638 C C . ALA A 1 81 ? 0.924 -0.168 5.952 1.00 98.31 81 ALA A C 1
ATOM 640 O O . ALA A 1 81 ? 0.221 -1.134 6.227 1.00 98.31 81 ALA A O 1
ATOM 641 N N . PHE A 1 82 ? 0.983 0.329 4.717 1.00 98.75 82 PHE A N 1
ATOM 642 C CA . PHE A 1 82 ? 0.175 -0.179 3.615 1.00 98.75 82 PHE A CA 1
ATOM 643 C C . PHE A 1 82 ? 0.553 -1.612 3.225 1.00 98.75 82 PHE A C 1
ATOM 645 O O . PHE A 1 82 ? -0.324 -2.451 3.039 1.00 98.75 82 PHE A O 1
ATOM 652 N N . LYS A 1 83 ? 1.854 -1.942 3.199 1.00 98.25 83 LYS A N 1
ATOM 653 C CA . LYS A 1 83 ? 2.308 -3.331 3.020 1.00 98.25 83 LYS A CA 1
ATOM 654 C C . LYS A 1 83 ? 1.746 -4.258 4.104 1.00 98.25 83 LYS A C 1
ATOM 656 O O . LYS A 1 83 ? 1.360 -5.380 3.796 1.00 98.25 83 LYS A O 1
ATOM 661 N N . PHE A 1 84 ? 1.720 -3.802 5.357 1.00 97.56 84 PHE A N 1
ATOM 662 C CA . PHE A 1 84 ? 1.174 -4.575 6.473 1.00 97.56 84 PHE A CA 1
ATOM 663 C C . PHE A 1 84 ? -0.327 -4.849 6.292 1.00 97.56 84 PHE A C 1
ATOM 665 O O . PHE A 1 84 ? -0.746 -5.994 6.416 1.00 97.56 84 PHE A O 1
ATOM 672 N N . LEU A 1 85 ? -1.105 -3.831 5.903 1.00 98.50 85 LEU A N 1
ATOM 673 C CA . LEU A 1 85 ? -2.529 -3.979 5.579 1.00 98.50 85 LEU A CA 1
ATOM 674 C C . LEU A 1 85 ? -2.763 -4.955 4.419 1.00 98.50 85 LEU A C 1
ATOM 676 O O . LEU A 1 85 ? -3.595 -5.845 4.535 1.00 98.50 85 LEU A O 1
ATOM 680 N N . CYS A 1 86 ? -1.995 -4.832 3.331 1.00 98.31 86 CYS A N 1
ATOM 681 C CA . CYS A 1 86 ? -2.092 -5.746 2.190 1.00 98.31 86 CYS A CA 1
ATOM 682 C C . CYS A 1 86 ? -1.789 -7.193 2.593 1.00 98.31 86 CYS A C 1
ATOM 684 O O . CYS A 1 86 ? -2.513 -8.097 2.198 1.00 98.31 86 CYS A O 1
ATOM 686 N N . GLY A 1 87 ? -0.751 -7.408 3.410 1.00 96.31 87 GLY A N 1
ATOM 687 C CA . GLY A 1 87 ? -0.406 -8.737 3.910 1.00 96.31 87 GLY A CA 1
ATOM 688 C C . GLY A 1 87 ? -1.512 -9.356 4.764 1.00 96.31 87 GLY A C 1
ATOM 689 O O . GLY A 1 87 ? -1.768 -10.544 4.638 1.00 96.31 87 GLY A O 1
ATOM 690 N N . ALA A 1 88 ? -2.199 -8.556 5.584 1.00 96.38 88 ALA A N 1
ATOM 691 C CA . ALA A 1 88 ? -3.344 -9.019 6.368 1.00 96.38 88 ALA A CA 1
ATOM 692 C C . ALA A 1 88 ? -4.609 -9.27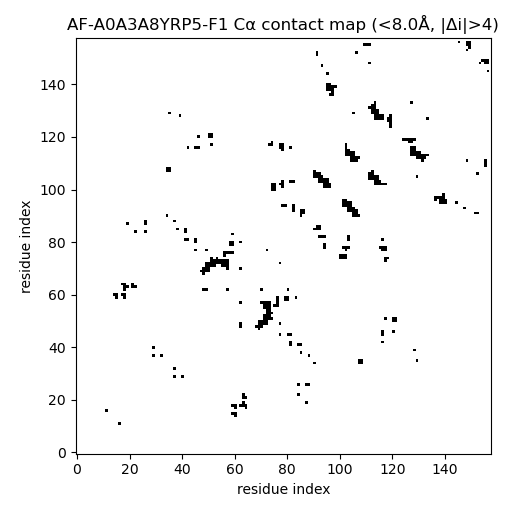1 5.523 1.00 96.38 88 ALA A C 1
ATOM 694 O O . ALA A 1 88 ? -5.489 -9.999 5.965 1.00 96.38 88 ALA A O 1
ATOM 695 N N . ALA A 1 89 ? -4.698 -8.679 4.328 1.00 97.12 89 ALA A N 1
ATOM 696 C CA . ALA A 1 89 ? -5.797 -8.860 3.377 1.00 97.12 89 ALA A CA 1
ATOM 697 C C . ALA A 1 89 ? -5.496 -9.894 2.270 1.00 97.12 89 ALA A C 1
ATOM 699 O O . ALA A 1 89 ? -6.263 -9.986 1.308 1.00 97.12 89 ALA A O 1
ATOM 700 N N . ASP A 1 90 ? -4.380 -10.627 2.390 1.00 96.12 90 ASP A N 1
ATOM 701 C CA . ASP A 1 90 ? -3.865 -11.594 1.410 1.00 96.12 90 ASP A CA 1
ATOM 702 C C . ASP A 1 90 ? -3.576 -11.009 0.011 1.00 96.12 90 ASP A C 1
ATOM 704 O O . ASP A 1 90 ? -3.665 -11.694 -1.006 1.00 96.12 90 ASP A O 1
ATOM 708 N N . ILE A 1 91 ? -3.171 -9.737 -0.054 1.00 97.75 91 ILE A N 1
ATOM 709 C CA . ILE A 1 91 ? -2.807 -9.045 -1.299 1.00 97.75 91 ILE A CA 1
ATOM 710 C C . ILE A 1 91 ? -1.279 -9.041 -1.450 1.00 97.75 91 ILE A C 1
ATOM 712 O O . ILE A 1 91 ? -0.587 -8.426 -0.624 1.00 97.75 91 ILE A O 1
ATOM 716 N N . PRO A 1 92 ? -0.709 -9.661 -2.506 1.00 98.06 92 PRO A N 1
ATOM 717 C CA . PRO A 1 92 ? 0.727 -9.626 -2.752 1.00 98.06 92 PRO A CA 1
ATOM 718 C C . PRO A 1 92 ? 1.217 -8.186 -2.885 1.00 98.06 92 PRO A C 1
ATOM 720 O O . PRO A 1 92 ? 0.835 -7.464 -3.805 1.00 98.06 92 PRO A O 1
ATOM 723 N N . CYS A 1 93 ? 2.063 -7.761 -1.948 1.00 98.12 93 CYS A N 1
ATOM 724 C CA . CYS A 1 93 ? 2.499 -6.378 -1.840 1.00 98.12 93 CYS A CA 1
ATOM 725 C C . CYS A 1 93 ? 3.930 -6.282 -1.315 1.00 98.12 93 CYS A C 1
ATOM 727 O O . CYS A 1 93 ? 4.308 -6.901 -0.313 1.00 98.12 93 CYS A O 1
ATOM 729 N N . PHE A 1 94 ? 4.733 -5.444 -1.961 1.00 97.81 94 PHE A N 1
ATOM 730 C CA . PHE A 1 94 ? 6.073 -5.120 -1.495 1.00 97.81 94 PHE A CA 1
ATOM 731 C C . PHE A 1 94 ? 6.404 -3.649 -1.733 1.00 97.81 94 PHE A C 1
ATOM 733 O O . PHE A 1 94 ? 5.656 -2.896 -2.352 1.00 97.81 94 PHE A O 1
ATOM 740 N N . THR A 1 95 ? 7.517 -3.218 -1.151 1.00 97.75 95 THR A N 1
ATOM 741 C CA . THR A 1 95 ? 7.957 -1.826 -1.174 1.00 97.75 95 THR A CA 1
ATOM 742 C C . THR A 1 95 ? 8.963 -1.611 -2.298 1.00 97.75 95 THR A C 1
ATOM 744 O O . THR A 1 95 ? 9.911 -2.383 -2.421 1.00 97.75 95 THR A O 1
ATOM 747 N N . VAL A 1 96 ? 8.783 -0.534 -3.060 1.00 97.31 96 VAL A N 1
ATOM 748 C CA . VAL A 1 96 ? 9.717 -0.047 -4.085 1.00 97.31 96 VAL A CA 1
ATOM 749 C C . VAL A 1 96 ? 10.196 1.345 -3.684 1.00 97.31 96 VAL A C 1
ATOM 751 O O . VAL A 1 96 ? 9.531 2.049 -2.922 1.00 97.31 96 VAL A O 1
ATOM 754 N N . SER A 1 97 ? 11.388 1.736 -4.128 1.00 96.81 97 SER A N 1
ATOM 755 C CA . SER A 1 97 ? 11.978 3.012 -3.724 1.00 96.81 97 SER A CA 1
ATOM 756 C C . SER A 1 97 ? 12.884 3.607 -4.788 1.00 96.81 97 SER A C 1
ATOM 758 O O . SER A 1 97 ? 13.523 2.885 -5.549 1.00 96.81 97 SER A O 1
ATOM 760 N N . THR A 1 98 ? 12.974 4.932 -4.774 1.00 96.38 98 THR A N 1
ATOM 761 C CA . THR A 1 98 ? 14.066 5.700 -5.376 1.00 96.38 98 THR A CA 1
ATOM 762 C C . THR A 1 98 ? 15.080 6.066 -4.280 1.00 96.38 98 THR A C 1
ATOM 764 O O . THR A 1 98 ? 14.989 5.594 -3.142 1.00 96.38 98 THR A O 1
ATOM 767 N N . ASP A 1 99 ? 16.034 6.947 -4.582 1.00 93.00 99 ASP A N 1
ATOM 768 C CA . ASP A 1 99 ? 16.969 7.484 -3.583 1.00 93.00 99 ASP A CA 1
ATOM 769 C C . ASP A 1 99 ? 16.292 8.331 -2.494 1.00 93.00 99 ASP A C 1
ATOM 771 O O . ASP A 1 99 ? 16.818 8.462 -1.388 1.00 93.00 99 ASP A O 1
ATOM 775 N N . ASN A 1 100 ? 15.138 8.931 -2.792 1.00 93.50 100 ASN A N 1
ATOM 776 C CA . ASN A 1 100 ? 14.487 9.905 -1.913 1.00 93.50 100 ASN A CA 1
ATOM 777 C C . ASN A 1 100 ? 13.007 9.617 -1.630 1.00 93.50 100 ASN A C 1
ATOM 779 O O . ASN A 1 100 ? 12.401 10.349 -0.845 1.00 93.50 100 ASN A O 1
ATOM 783 N N . HIS A 1 101 ? 12.437 8.579 -2.243 1.00 97.19 101 HIS A N 1
ATOM 784 C CA . HIS A 1 101 ? 11.025 8.246 -2.121 1.00 97.19 101 HIS A CA 1
ATOM 785 C C . HIS A 1 101 ? 10.790 6.742 -2.024 1.00 97.19 101 HIS A C 1
ATOM 787 O O . HIS A 1 101 ? 11.635 5.930 -2.397 1.00 97.19 101 HIS A O 1
ATOM 793 N N . THR A 1 102 ? 9.656 6.346 -1.457 1.00 97.31 102 THR A N 1
ATOM 794 C CA . THR A 1 102 ? 9.324 4.942 -1.197 1.00 97.31 102 THR A CA 1
ATOM 795 C C . THR A 1 102 ? 7.811 4.755 -1.239 1.00 97.31 102 THR A C 1
ATOM 797 O O . THR A 1 102 ? 7.094 5.499 -0.577 1.00 97.31 102 THR A O 1
ATOM 800 N N . TRP A 1 103 ? 7.343 3.756 -1.985 1.00 98.38 103 TRP A N 1
ATOM 801 C CA . TRP A 1 103 ? 5.925 3.441 -2.207 1.00 98.38 103 TRP A CA 1
ATOM 802 C C . TRP A 1 103 ? 5.741 1.917 -2.349 1.00 98.38 103 TRP A C 1
ATOM 804 O O . TRP A 1 103 ? 6.670 1.153 -2.064 1.00 98.38 103 TRP A O 1
ATOM 814 N N . ASN A 1 104 ? 4.564 1.444 -2.769 1.00 98.69 104 ASN A N 1
ATOM 815 C CA . ASN A 1 104 ? 4.268 0.017 -2.908 1.00 98.69 104 ASN A CA 1
ATOM 816 C C . ASN A 1 104 ? 3.958 -0.418 -4.342 1.00 98.69 104 ASN A C 1
ATOM 818 O O . ASN A 1 104 ? 3.418 0.340 -5.145 1.00 98.69 104 ASN A O 1
ATOM 822 N N . MET A 1 105 ? 4.250 -1.683 -4.633 1.00 98.44 105 MET A N 1
ATOM 823 C CA . MET A 1 105 ? 3.632 -2.406 -5.741 1.00 98.44 105 MET A CA 1
ATOM 824 C C . MET A 1 105 ? 2.718 -3.492 -5.187 1.00 98.44 105 MET A C 1
ATOM 826 O O . MET A 1 105 ? 3.108 -4.196 -4.254 1.00 98.44 105 MET A O 1
ATOM 830 N N . VAL A 1 106 ? 1.535 -3.624 -5.781 1.00 98.62 106 VAL A N 1
ATOM 831 C CA . VAL A 1 106 ? 0.522 -4.635 -5.454 1.00 98.62 106 VAL A CA 1
ATOM 832 C C . VAL A 1 106 ? 0.193 -5.461 -6.692 1.00 98.62 106 VAL A C 1
ATOM 834 O O . VAL A 1 106 ? 0.207 -4.923 -7.799 1.00 98.62 106 VAL A O 1
ATOM 837 N N . TYR A 1 107 ? -0.084 -6.753 -6.529 1.00 98.44 107 TYR A N 1
ATOM 838 C CA . TYR A 1 107 ? -0.566 -7.591 -7.627 1.00 98.44 107 TYR A CA 1
ATOM 839 C C . TYR A 1 107 ? -2.088 -7.671 -7.586 1.00 98.44 107 TYR A C 1
ATOM 841 O O . TYR A 1 107 ? -2.649 -8.242 -6.655 1.00 98.44 107 TYR A O 1
ATOM 849 N N . VAL A 1 108 ? -2.745 -7.076 -8.578 1.00 97.56 108 VAL A N 1
ATOM 850 C CA . VAL A 1 108 ? -4.207 -6.980 -8.678 1.00 97.56 108 VAL A CA 1
ATOM 851 C C . VAL A 1 108 ? -4.597 -7.143 -10.144 1.00 97.56 108 VAL A C 1
ATOM 853 O O . VAL A 1 108 ? -3.882 -6.683 -11.033 1.00 97.56 108 VAL A O 1
ATOM 856 N N . ASP A 1 109 ? -5.716 -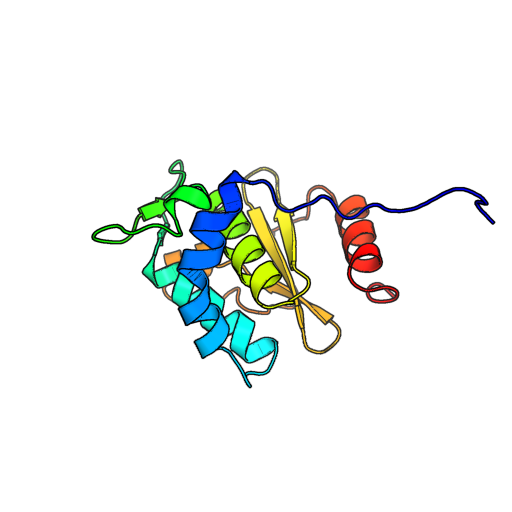7.817 -10.412 1.00 95.88 109 ASP A N 1
ATOM 857 C CA . ASP A 1 109 ? -6.249 -8.034 -11.767 1.00 95.88 109 ASP A CA 1
ATOM 858 C C . ASP A 1 109 ? -5.224 -8.623 -12.755 1.00 95.88 109 ASP A C 1
ATOM 860 O O . ASP A 1 109 ? -5.190 -8.281 -13.937 1.00 95.88 109 ASP A O 1
ATOM 864 N N . GLY A 1 110 ? -4.354 -9.510 -12.264 1.00 96.31 110 GLY A N 1
ATOM 865 C CA . GLY A 1 110 ? -3.358 -10.198 -13.085 1.00 96.31 110 GLY A CA 1
ATOM 866 C C . GLY A 1 110 ? -2.093 -9.389 -13.397 1.00 96.31 110 GLY A C 1
ATOM 867 O O . GLY A 1 110 ? -1.267 -9.855 -14.184 1.00 96.31 110 GLY A O 1
ATOM 868 N N . GLN A 1 111 ? -1.898 -8.216 -12.789 1.00 97.38 111 GLN A N 1
ATOM 869 C CA . GLN A 1 111 ? -0.754 -7.344 -13.067 1.00 97.38 111 GLN A CA 1
ATOM 870 C C . GLN A 1 111 ? -0.216 -6.628 -11.822 1.00 97.38 111 GLN A C 1
ATOM 872 O O . GLN A 1 111 ? -0.903 -6.452 -10.819 1.00 97.38 111 GLN A O 1
ATOM 877 N N . TRP A 1 112 ? 1.046 -6.201 -11.896 1.00 98.19 112 TRP A N 1
ATOM 878 C CA . TRP A 1 112 ? 1.691 -5.415 -10.845 1.00 98.19 112 TRP A CA 1
ATOM 879 C C . TRP A 1 112 ? 1.410 -3.924 -11.030 1.00 98.19 112 TRP A C 1
ATOM 881 O O . TRP A 1 112 ? 1.854 -3.335 -12.012 1.00 98.19 112 TRP A O 1
ATOM 891 N N . LEU A 1 113 ? 0.743 -3.311 -10.055 1.00 98.50 113 LEU A N 1
ATOM 892 C CA . LEU A 1 113 ? 0.322 -1.913 -10.076 1.00 98.50 113 LEU A CA 1
ATOM 893 C C . LEU A 1 113 ? 0.979 -1.119 -8.944 1.00 98.50 113 LEU A C 1
ATOM 895 O O . LEU A 1 113 ? 1.218 -1.628 -7.849 1.00 98.50 113 LEU A O 1
ATOM 899 N N . HIS A 1 114 ? 1.276 0.146 -9.212 1.00 98.44 114 HIS A N 1
ATOM 900 C CA . HIS A 1 114 ? 1.851 1.095 -8.269 1.00 98.44 114 HIS A CA 1
ATOM 901 C C . HIS A 1 114 ? 0.769 1.698 -7.371 1.00 98.44 114 HIS A C 1
ATOM 903 O O . HIS A 1 114 ? -0.269 2.156 -7.852 1.00 98.44 114 HIS A O 1
ATOM 909 N N . VAL A 1 115 ? 1.055 1.742 -6.069 1.00 98.75 115 VAL A N 1
ATOM 910 C CA . VAL A 1 115 ? 0.241 2.429 -5.063 1.00 98.75 115 VAL A CA 1
ATOM 911 C C . VAL A 1 115 ? 1.145 3.309 -4.205 1.00 98.75 115 VAL A C 1
ATOM 913 O O . VAL A 1 115 ? 2.072 2.820 -3.554 1.00 98.75 115 VAL A O 1
ATOM 916 N N . ASP A 1 116 ? 0.870 4.610 -4.192 1.00 98.50 116 ASP A N 1
ATOM 917 C CA . ASP A 1 116 ? 1.545 5.584 -3.337 1.00 98.50 116 ASP A CA 1
ATOM 918 C C . ASP A 1 116 ? 0.541 6.314 -2.446 1.00 98.50 116 ASP A C 1
ATOM 920 O O . ASP A 1 116 ? 0.087 7.421 -2.740 1.00 98.50 116 ASP A O 1
ATOM 924 N N . VAL A 1 117 ? 0.229 5.687 -1.311 1.00 98.62 117 VAL A N 1
ATOM 925 C CA . VAL A 1 117 ? -0.710 6.239 -0.325 1.00 98.62 117 VAL A CA 1
ATOM 926 C C . VAL A 1 117 ? -0.237 7.595 0.202 1.00 98.62 117 VAL A C 1
ATOM 928 O O . VAL A 1 117 ? -1.048 8.467 0.484 1.00 98.62 117 VAL A O 1
ATOM 931 N N . SER A 1 118 ? 1.079 7.813 0.298 1.00 98.12 118 SER A N 1
ATOM 932 C CA . SER A 1 118 ? 1.623 9.070 0.820 1.00 98.12 118 SER A CA 1
ATOM 933 C C . SER A 1 118 ? 1.381 10.253 -0.117 1.00 98.12 118 SER A C 1
ATOM 935 O O . SER A 1 118 ? 1.123 11.364 0.344 1.00 98.12 118 SER A O 1
ATOM 937 N N . LEU A 1 119 ? 1.436 10.014 -1.430 1.00 97.75 119 LEU A N 1
ATOM 938 C CA . LEU A 1 119 ? 1.081 11.011 -2.432 1.00 97.75 119 LEU A CA 1
ATOM 939 C C . LEU A 1 119 ? -0.436 11.193 -2.531 1.00 97.75 119 LEU A C 1
ATOM 941 O O . LEU A 1 119 ? -0.906 12.327 -2.653 1.00 97.75 119 LEU A O 1
ATOM 945 N N . ASN A 1 120 ? -1.192 10.096 -2.459 1.00 98.06 120 ASN A N 1
ATOM 946 C CA . ASN A 1 120 ? -2.651 10.137 -2.467 1.00 98.06 120 ASN A CA 1
ATOM 947 C C . ASN A 1 120 ? -3.188 10.980 -1.296 1.00 98.06 120 ASN A C 1
ATOM 949 O O . ASN A 1 120 ? -4.003 11.874 -1.511 1.00 98.06 120 ASN A O 1
ATOM 953 N N . ASP A 1 121 ? -2.639 10.783 -0.094 1.00 98.00 121 ASP A N 1
ATOM 954 C CA . ASP A 1 121 ? -2.928 11.590 1.094 1.00 98.00 121 ASP A CA 1
ATOM 955 C C . ASP A 1 121 ? -2.540 13.065 0.900 1.00 98.00 121 ASP A C 1
ATOM 957 O O . ASP A 1 121 ? -3.382 13.958 0.984 1.00 98.00 121 ASP A O 1
ATOM 961 N N . LEU A 1 122 ? -1.279 13.334 0.530 1.00 97.06 122 LEU A N 1
ATOM 962 C CA . LEU A 1 122 ? -0.772 14.698 0.326 1.00 97.06 122 LEU A CA 1
ATOM 963 C C . LEU A 1 122 ? -1.619 15.513 -0.666 1.00 97.06 122 LEU A C 1
ATOM 965 O O . LEU A 1 122 ? -1.736 16.732 -0.530 1.00 97.06 122 LEU A O 1
ATOM 969 N N . THR A 1 123 ? -2.157 14.858 -1.692 1.00 96.69 123 THR A N 1
ATOM 970 C CA . THR A 1 123 ? -2.941 15.512 -2.748 1.00 96.69 123 THR A CA 1
ATOM 971 C C . THR A 1 123 ? -4.447 15.456 -2.513 1.00 96.69 123 THR A C 1
ATOM 973 O O . THR A 1 123 ? -5.179 16.119 -3.248 1.00 96.69 123 THR A O 1
ATOM 976 N N . GLY A 1 124 ? -4.920 14.683 -1.529 1.00 95.94 124 GLY A N 1
ATOM 977 C CA . GLY A 1 124 ? -6.340 14.381 -1.350 1.00 95.94 124 GLY A CA 1
ATOM 978 C C . GLY A 1 124 ? -6.967 13.739 -2.593 1.00 95.94 124 GLY A C 1
ATOM 979 O O . GLY A 1 124 ? -8.100 14.059 -2.946 1.00 95.94 124 GLY A O 1
ATOM 980 N N . SER A 1 125 ? -6.209 12.905 -3.312 1.00 95.25 125 SER A N 1
ATOM 981 C CA . SER A 1 125 ? -6.620 12.305 -4.587 1.00 95.25 125 SER A CA 1
ATOM 982 C C . SER A 1 125 ? -6.141 10.860 -4.716 1.00 95.25 125 SER A C 1
ATOM 984 O O . SER A 1 125 ? -5.282 10.415 -3.967 1.00 95.25 125 SER A O 1
ATOM 986 N N . HIS A 1 126 ? -6.634 10.133 -5.717 1.00 96.38 126 HIS A N 1
ATOM 987 C CA . HIS A 1 126 ? -6.180 8.773 -6.048 1.00 96.38 126 HIS A CA 1
ATOM 988 C C . HIS A 1 126 ? -5.203 8.741 -7.232 1.00 96.38 126 HIS A C 1
ATOM 990 O O . HIS A 1 126 ? -5.157 7.779 -7.995 1.00 96.38 126 HIS A O 1
ATOM 996 N N . SER A 1 127 ? -4.427 9.814 -7.415 1.00 94.44 127 SER A N 1
ATOM 997 C CA . SER A 1 127 ? -3.555 9.996 -8.588 1.00 94.44 127 SER A CA 1
ATOM 998 C C . SER A 1 127 ? -2.498 8.901 -8.777 1.00 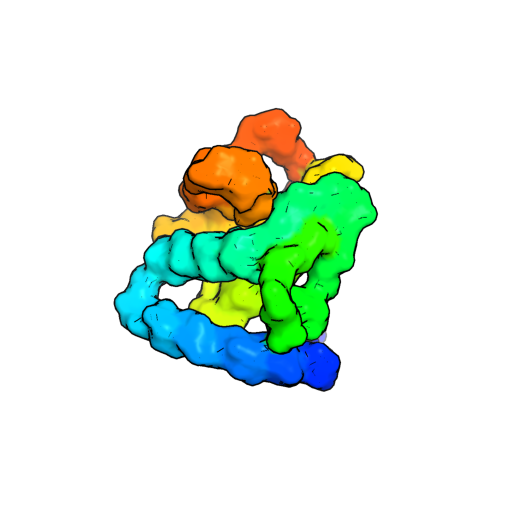94.44 127 SER A C 1
ATOM 1000 O O . SER A 1 127 ? -2.139 8.605 -9.913 1.00 94.44 127 SER A O 1
ATOM 1002 N N . MET A 1 128 ? -2.031 8.277 -7.692 1.00 97.38 128 MET A N 1
ATOM 1003 C CA . MET A 1 128 ? -1.127 7.123 -7.719 1.00 97.38 128 MET A CA 1
ATOM 1004 C C . MET A 1 128 ? -1.754 5.912 -7.023 1.00 97.38 128 MET A C 1
ATOM 1006 O O . MET A 1 128 ? -1.096 5.207 -6.258 1.00 97.38 128 MET A O 1
ATOM 1010 N N . LEU A 1 129 ? -3.043 5.670 -7.265 1.00 98.19 129 LEU A N 1
ATOM 1011 C CA . LEU A 1 129 ? -3.734 4.445 -6.873 1.00 98.19 129 LEU A CA 1
ATOM 1012 C C . LEU A 1 129 ? -3.849 3.513 -8.084 1.00 98.19 129 LEU A C 1
ATOM 1014 O O . LEU A 1 129 ? -4.404 3.896 -9.114 1.00 98.19 129 LEU A O 1
ATOM 1018 N N . LEU A 1 130 ? -3.304 2.301 -7.952 1.00 98.31 130 LEU A N 1
ATOM 1019 C CA . LEU A 1 130 ? -3.404 1.222 -8.939 1.00 98.31 130 LEU A CA 1
ATOM 1020 C C . LEU A 1 130 ? -2.951 1.627 -10.356 1.00 98.31 130 LEU A C 1
ATOM 1022 O O . LEU A 1 130 ? -3.608 1.307 -11.345 1.00 98.31 130 LEU A O 1
ATOM 1026 N N . GLN A 1 131 ? -1.816 2.326 -10.453 1.00 98.00 131 GLN A N 1
ATOM 1027 C CA . GLN A 1 131 ? -1.260 2.802 -11.725 1.00 98.00 131 GLN A CA 1
ATOM 1028 C C . GLN A 1 131 ? -0.263 1.808 -12.330 1.00 98.00 131 GLN A C 1
ATOM 1030 O O . GLN A 1 131 ? 0.590 1.274 -11.628 1.00 98.00 131 GLN A O 1
ATOM 1035 N N . GLU A 1 132 ? -0.304 1.603 -13.645 1.00 96.31 132 GLU A N 1
ATOM 1036 C CA . GLU A 1 132 ? 0.634 0.707 -14.347 1.00 96.31 132 GLU A CA 1
ATOM 1037 C C . GLU A 1 132 ? 2.076 1.230 -14.343 1.00 96.31 132 GLU A C 1
ATOM 1039 O O . GLU A 1 132 ? 3.035 0.459 -14.362 1.00 96.31 132 GLU A O 1
ATOM 1044 N N . THR A 1 133 ? 2.245 2.553 -14.310 1.00 95.25 133 THR A N 1
ATOM 1045 C CA . THR A 1 133 ? 3.557 3.204 -14.347 1.00 95.25 133 THR A CA 1
ATOM 1046 C C . THR A 1 133 ? 3.659 4.282 -13.280 1.00 95.25 133 THR A C 1
ATOM 1048 O O . THR A 1 133 ? 2.659 4.877 -12.885 1.00 95.25 133 THR A O 1
ATOM 1051 N N . TYR A 1 134 ? 4.887 4.567 -12.840 1.00 95.50 134 TYR A N 1
ATOM 1052 C CA . TYR A 1 134 ? 5.181 5.705 -11.974 1.00 95.50 134 TYR A CA 1
ATOM 1053 C C . TYR A 1 134 ? 6.217 6.623 -12.647 1.00 95.50 134 TYR A C 1
ATOM 1055 O O . TYR A 1 134 ? 7.428 6.418 -12.510 1.00 95.50 134 TYR A O 1
ATOM 1063 N N . PRO A 1 135 ? 5.769 7.635 -13.416 1.00 91.81 135 PRO A N 1
ATOM 1064 C CA . PRO A 1 135 ? 6.663 8.526 -14.149 1.00 91.81 135 PRO A CA 1
ATOM 1065 C C . PRO A 1 135 ? 7.673 9.225 -13.232 1.00 91.81 135 PRO A C 1
ATOM 1067 O O . PRO A 1 135 ? 7.323 9.677 -12.144 1.00 91.81 135 PRO A O 1
ATOM 1070 N N . ASN A 1 136 ? 8.922 9.359 -13.691 1.00 90.31 136 ASN A N 1
ATOM 1071 C CA . ASN A 1 136 ? 10.029 10.013 -12.973 1.00 90.31 136 ASN A CA 1
ATOM 1072 C C . ASN A 1 136 ? 10.437 9.367 -11.633 1.00 90.31 136 ASN A C 1
ATOM 1074 O O . ASN A 1 136 ? 11.170 9.985 -10.863 1.00 90.31 136 ASN A O 1
ATOM 1078 N N . HIS A 1 137 ? 10.015 8.127 -11.370 1.00 93.56 137 HIS A N 1
ATOM 1079 C CA . HIS A 1 137 ? 10.382 7.370 -10.171 1.00 93.56 137 HIS A CA 1
ATOM 1080 C C . HIS A 1 137 ? 11.133 6.092 -10.562 1.00 93.56 137 HIS A C 1
ATOM 1082 O O . HIS A 1 137 ? 10.570 4.998 -10.480 1.00 93.56 137 HIS A O 1
ATOM 1088 N N . PRO A 1 138 ? 12.390 6.207 -11.036 1.00 92.69 138 PRO A N 1
ATOM 1089 C CA . PRO A 1 138 ? 13.170 5.033 -11.397 1.00 92.69 138 PRO A CA 1
ATOM 1090 C C . PRO A 1 138 ? 13.380 4.161 -10.158 1.00 92.69 138 PRO A C 1
ATOM 1092 O O . PRO A 1 138 ? 13.884 4.633 -9.137 1.00 92.69 138 PRO A O 1
ATOM 1095 N N . ASP A 1 139 ? 12.984 2.894 -10.254 1.00 94.06 139 ASP A N 1
ATOM 1096 C CA . ASP A 1 139 ? 13.276 1.907 -9.221 1.00 94.06 139 ASP A CA 1
ATOM 1097 C C . ASP A 1 139 ? 14.793 1.800 -9.037 1.00 94.06 139 ASP A C 1
ATOM 1099 O O . ASP A 1 139 ? 15.532 1.542 -9.989 1.00 94.06 139 ASP A O 1
ATOM 1103 N N . ARG A 1 140 ? 15.260 2.005 -7.805 1.00 96.12 140 ARG A N 1
ATOM 1104 C CA . ARG A 1 140 ? 16.683 1.920 -7.465 1.00 96.12 140 ARG A CA 1
ATOM 1105 C C . ARG A 1 140 ? 17.231 0.489 -7.522 1.00 96.12 140 ARG A C 1
ATOM 1107 O O . ARG A 1 140 ? 18.445 0.310 -7.504 1.00 96.12 140 ARG A O 1
ATOM 1114 N N . ALA A 1 141 ? 16.358 -0.520 -7.488 1.00 95.38 141 ALA A N 1
ATOM 1115 C CA . ALA A 1 141 ? 16.706 -1.931 -7.332 1.00 95.38 141 ALA A CA 1
ATOM 1116 C C . ALA A 1 141 ? 15.854 -2.839 -8.254 1.00 95.38 141 ALA A C 1
ATOM 1118 O O . ALA A 1 141 ? 15.163 -3.741 -7.770 1.00 95.38 141 ALA A O 1
ATOM 1119 N N . PRO A 1 142 ? 15.895 -2.629 -9.585 1.00 95.06 142 PRO A N 1
ATOM 1120 C CA . PRO A 1 142 ? 14.977 -3.275 -10.524 1.00 95.06 142 PRO A CA 1
ATOM 1121 C C . PRO A 1 142 ? 15.121 -4.802 -10.577 1.00 95.06 142 PRO A C 1
ATOM 1123 O O . PRO A 1 142 ? 14.127 -5.505 -10.751 1.00 95.06 142 PRO A O 1
ATOM 1126 N N . GLU A 1 143 ? 16.330 -5.338 -10.390 1.00 95.88 143 GLU A N 1
ATOM 1127 C CA . GLU A 1 143 ? 16.570 -6.788 -10.367 1.00 95.88 143 GLU A CA 1
ATOM 1128 C C . GLU A 1 143 ? 15.951 -7.441 -9.123 1.00 95.88 143 GLU A C 1
ATOM 1130 O O . GLU A 1 143 ? 15.329 -8.499 -9.211 1.00 95.88 143 GLU A O 1
ATOM 1135 N N . GLN A 1 144 ? 16.059 -6.785 -7.964 1.00 95.12 144 GLN A N 1
ATOM 1136 C CA . GLN A 1 144 ? 15.434 -7.232 -6.721 1.00 95.12 144 GLN A CA 1
ATOM 1137 C C . GLN A 1 144 ? 13.912 -7.149 -6.819 1.00 95.12 144 GLN A C 1
ATOM 1139 O O . GLN A 1 144 ? 13.221 -8.067 -6.386 1.00 95.12 144 GLN A O 1
ATOM 1144 N N . THR A 1 145 ? 13.386 -6.084 -7.423 1.00 95.75 145 THR A N 1
ATOM 1145 C CA . THR A 1 145 ? 11.954 -5.948 -7.698 1.00 95.75 145 THR A CA 1
ATOM 1146 C C . THR A 1 145 ? 11.460 -7.056 -8.624 1.00 95.75 145 THR A C 1
ATOM 1148 O O . THR A 1 145 ? 10.460 -7.694 -8.311 1.00 95.75 145 THR A O 1
ATOM 1151 N N . ALA A 1 146 ? 12.161 -7.348 -9.724 1.00 95.69 146 ALA A N 1
ATOM 1152 C CA . ALA A 1 146 ? 11.805 -8.451 -10.618 1.00 95.69 146 ALA A CA 1
ATOM 1153 C C . ALA A 1 146 ? 11.821 -9.809 -9.894 1.00 95.69 146 ALA A C 1
ATOM 1155 O O . ALA A 1 146 ? 10.888 -10.596 -10.043 1.00 95.69 146 ALA A O 1
ATOM 1156 N N . PHE A 1 147 ? 12.826 -10.052 -9.047 1.00 95.25 147 PHE A N 1
ATOM 1157 C CA . PHE A 1 147 ? 12.871 -11.247 -8.206 1.00 95.25 147 PHE A CA 1
ATOM 1158 C C . PHE A 1 147 ? 11.674 -11.330 -7.249 1.00 95.25 147 PHE A C 1
ATOM 1160 O O . PHE A 1 147 ? 11.052 -12.383 -7.145 1.00 95.25 147 PHE A O 1
ATOM 1167 N N . LEU A 1 148 ? 11.315 -10.231 -6.575 1.00 95.75 148 LEU A N 1
ATOM 1168 C CA . LEU A 1 148 ? 10.157 -10.192 -5.677 1.00 95.75 148 LEU A CA 1
ATOM 1169 C C . LEU A 1 148 ? 8.846 -10.454 -6.424 1.00 95.75 148 LEU A C 1
ATOM 1171 O O . LEU A 1 148 ? 8.006 -11.186 -5.910 1.00 95.75 148 LEU A O 1
ATOM 1175 N N . LYS A 1 149 ? 8.682 -9.916 -7.637 1.00 96.25 149 LYS A N 1
ATOM 1176 C CA . LYS A 1 149 ? 7.497 -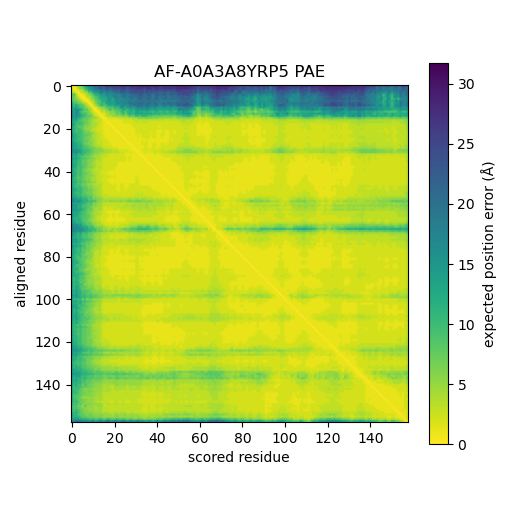10.176 -8.466 1.00 96.25 149 LYS A CA 1
ATOM 1177 C C . LYS A 1 149 ? 7.300 -11.674 -8.711 1.00 96.25 149 LYS A C 1
ATOM 1179 O O . LYS A 1 149 ? 6.229 -12.196 -8.421 1.00 96.25 149 LYS A O 1
ATOM 1184 N N . GLU A 1 150 ? 8.346 -12.371 -9.148 1.00 95.88 150 GLU A N 1
ATOM 1185 C CA . GLU A 1 150 ? 8.306 -13.822 -9.384 1.00 95.88 150 GLU A CA 1
ATOM 1186 C C . GLU A 1 150 ? 8.224 -14.649 -8.092 1.00 95.88 150 GLU A C 1
ATOM 1188 O O . GLU A 1 150 ? 7.620 -15.720 -8.085 1.00 95.88 150 GLU A O 1
ATOM 1193 N N . LEU A 1 151 ? 8.801 -14.159 -6.990 1.00 93.19 151 LEU A N 1
ATOM 1194 C CA . LEU A 1 151 ? 8.724 -14.818 -5.686 1.00 93.19 151 LEU A CA 1
ATOM 1195 C C . LEU A 1 151 ? 7.296 -14.810 -5.127 1.00 93.19 151 LEU A C 1
ATOM 1197 O O . LEU A 1 151 ? 6.846 -15.822 -4.596 1.00 93.19 151 LEU A O 1
ATOM 1201 N N . PHE A 1 152 ? 6.604 -13.672 -5.218 1.00 92.88 152 PHE A N 1
ATOM 1202 C CA . PHE A 1 152 ? 5.230 -13.533 -4.734 1.00 92.88 152 PHE A CA 1
ATOM 1203 C C . PHE A 1 152 ? 4.219 -14.160 -5.697 1.00 92.88 152 PHE A C 1
ATOM 1205 O O . PHE A 1 152 ? 3.287 -14.824 -5.252 1.00 92.88 152 PHE A O 1
ATOM 1212 N N . VAL A 1 153 ? 4.393 -13.948 -7.005 1.00 95.56 153 VAL A N 1
ATOM 1213 C CA . VAL A 1 153 ? 3.484 -14.444 -8.043 1.00 95.56 153 VAL A CA 1
ATOM 1214 C C . VAL A 1 153 ? 4.306 -15.014 -9.206 1.00 95.56 153 VAL A C 1
ATOM 1216 O O . VAL A 1 153 ? 4.723 -14.264 -10.096 1.00 95.56 153 VAL A O 1
ATOM 1219 N N . PRO A 1 154 ? 4.556 -16.336 -9.228 1.00 95.06 154 PRO A N 1
ATOM 1220 C CA . PRO A 1 154 ? 5.341 -16.970 -10.283 1.00 95.06 154 PRO A CA 1
ATOM 1221 C C . PRO A 1 154 ? 4.741 -16.756 -11.680 1.00 95.06 154 PRO A C 1
ATOM 1223 O O . PRO A 1 154 ? 3.565 -17.032 -11.915 1.00 95.06 154 PRO A O 1
ATOM 1226 N N . GLY A 1 155 ? 5.564 -16.319 -12.632 1.00 94.00 155 GLY A N 1
ATOM 1227 C CA . GLY A 1 155 ? 5.174 -16.020 -14.009 1.00 94.00 155 GLY A CA 1
ATOM 1228 C C . GLY A 1 155 ? 4.561 -14.636 -14.231 1.00 94.00 155 GLY A C 1
ATOM 1229 O O . GLY A 1 155 ? 4.057 -14.392 -15.325 1.00 94.00 155 GLY A O 1
ATOM 1230 N N . SER A 1 156 ? 4.599 -13.747 -13.237 1.00 94.56 156 SER A N 1
ATOM 1231 C CA . SER A 1 156 ? 4.038 -12.392 -13.313 1.00 94.56 156 SER A CA 1
ATOM 1232 C C . SER A 1 156 ? 4.926 -11.368 -14.032 1.00 94.56 156 SER A C 1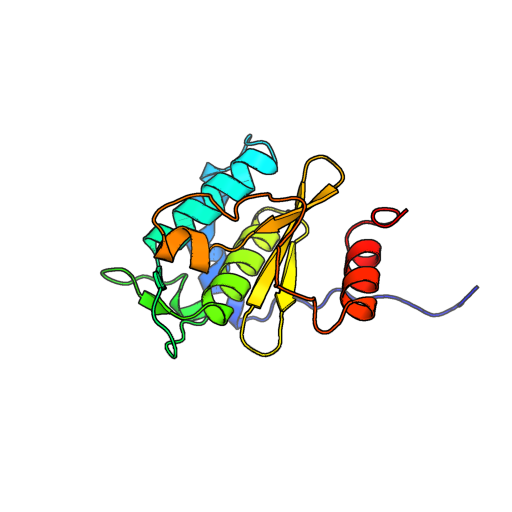
ATOM 1234 O O . SER A 1 156 ? 4.485 -10.239 -14.253 1.00 94.56 156 SER A O 1
ATOM 1236 N N . THR A 1 157 ? 6.161 -11.725 -14.399 1.00 87.81 157 THR A N 1
ATOM 1237 C CA . THR A 1 157 ? 7.079 -10.864 -15.169 1.00 87.81 157 THR A CA 1
ATOM 1238 C C . THR A 1 157 ? 7.271 -11.305 -16.623 1.00 87.81 157 THR A C 1
ATOM 1240 O O . THR A 1 157 ? 8.213 -10.838 -17.265 1.00 87.81 157 THR A O 1
ATOM 1243 N N . LYS A 1 158 ? 6.466 -12.254 -17.116 1.00 71.69 158 LYS A N 1
ATOM 1244 C CA . LYS A 1 158 ? 6.581 -12.815 -18.473 1.00 71.69 158 LYS A CA 1
ATOM 1245 C C . LYS A 1 158 ? 5.914 -11.960 -19.542 1.00 71.69 158 LYS A C 1
ATOM 1247 O O . LYS A 1 158 ? 4.873 -11.344 -19.238 1.00 71.69 158 LYS A O 1
#

pLDDT: mean 93.31, std 9.88, range [50.97, 98.75]

Radius of gyration: 15.82 Å; Cα contacts (8 Å, |Δi|>4): 228; chains: 1; bounding box: 35×46×38 Å

Solvent-accessible surface area (backbone atoms only — not comparable to full-atom values): 9155 Å² total; per-residue (Å²): 134,78,93,83,80,77,90,77,83,79,75,81,58,79,80,48,50,65,27,52,62,61,42,42,67,59,50,58,71,42,62,88,52,52,69,61,54,36,51,54,51,52,42,53,54,48,48,68,44,37,38,70,32,86,93,34,74,39,54,54,62,63,60,37,46,96,70,99,61,57,41,54,18,19,38,65,25,42,28,50,39,51,34,51,53,28,56,74,64,74,36,55,51,48,74,46,38,42,99,88,50,38,27,29,38,36,56,45,97,90,41,70,21,34,35,30,57,41,58,18,46,68,67,75,42,65,86,38,54,73,26,83,70,64,86,97,58,64,61,72,50,58,69,60,50,52,51,49,45,38,70,74,39,75,75,69,84,115